Protein AF-A0A3N5WDK5-F1 (afdb_monomer)

Mean predicted aligned error: 3.32 Å

Structure (mmCIF, N/CA/C/O backbone):
data_AF-A0A3N5WDK5-F1
#
_entry.id   AF-A0A3N5WDK5-F1
#
loop_
_atom_site.group_PDB
_atom_site.id
_atom_site.type_symbol
_atom_site.label_atom_id
_atom_site.label_alt_id
_atom_site.label_comp_id
_atom_site.label_asym_id
_atom_site.label_entity_id
_atom_site.label_seq_id
_atom_site.pdbx_PDB_ins_code
_atom_site.Cartn_x
_atom_site.Cartn_y
_atom_si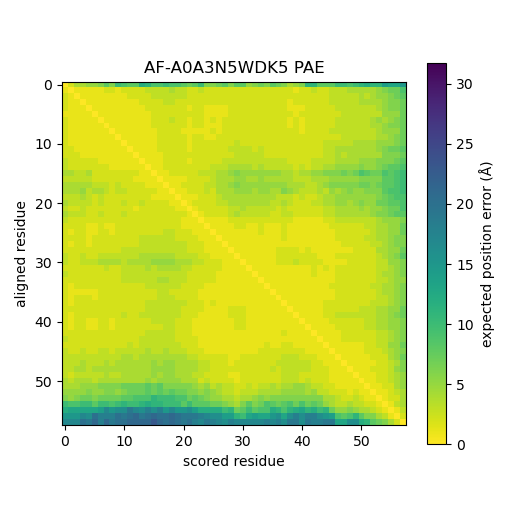te.Cartn_z
_atom_site.occupancy
_atom_site.B_iso_or_equiv
_atom_site.auth_seq_id
_atom_site.auth_comp_id
_atom_site.auth_asym_id
_atom_site.auth_atom_id
_atom_site.pdbx_PDB_model_num
ATOM 1 N N . TYR A 1 1 ? 5.916 -8.604 4.085 1.00 83.25 1 TYR A N 1
ATOM 2 C CA . TYR A 1 1 ? 6.026 -7.243 4.663 1.00 83.25 1 TYR A CA 1
ATOM 3 C C . TYR A 1 1 ? 4.669 -6.538 4.667 1.00 83.25 1 TYR A C 1
ATOM 5 O O . TYR A 1 1 ? 4.248 -6.121 5.740 1.00 83.25 1 TYR A O 1
ATOM 13 N N . PHE A 1 2 ? 3.947 -6.494 3.539 1.00 95.44 2 PHE A N 1
ATOM 14 C CA . PHE A 1 2 ? 2.647 -5.813 3.412 1.00 95.44 2 PHE A CA 1
ATOM 15 C C . PHE A 1 2 ? 1.581 -6.241 4.428 1.00 95.44 2 PHE A C 1
ATOM 17 O O . PHE A 1 2 ? 1.007 -5.381 5.089 1.00 95.44 2 PHE A O 1
ATOM 24 N N . GLN A 1 3 ? 1.429 -7.543 4.684 1.00 96.19 3 GLN A N 1
ATOM 25 C CA . GLN A 1 3 ? 0.507 -8.043 5.710 1.00 96.19 3 GLN A CA 1
ATOM 26 C C . GLN A 1 3 ? 0.724 -7.399 7.096 1.00 96.19 3 GLN A C 1
ATOM 28 O O . GLN A 1 3 ? -0.234 -7.040 7.778 1.00 96.19 3 GLN A O 1
ATOM 33 N N . LYS A 1 4 ? 1.983 -7.207 7.524 1.00 96.75 4 LYS A N 1
ATOM 34 C CA . LYS A 1 4 ? 2.292 -6.572 8.820 1.00 96.75 4 LYS A CA 1
ATOM 35 C C . LYS A 1 4 ? 1.890 -5.097 8.832 1.00 96.75 4 LYS A C 1
ATOM 37 O O . LYS A 1 4 ? 1.414 -4.612 9.854 1.00 96.75 4 LYS A O 1
ATOM 42 N N . LEU A 1 5 ? 2.068 -4.400 7.709 1.00 96.69 5 LEU A N 1
ATOM 43 C CA . LEU A 1 5 ? 1.691 -2.996 7.574 1.00 96.69 5 LEU A CA 1
ATOM 44 C C . LEU A 1 5 ? 0.166 -2.824 7.582 1.00 96.69 5 LEU A C 1
ATOM 46 O O . LEU A 1 5 ? -0.330 -1.961 8.304 1.00 96.69 5 LEU A O 1
ATOM 50 N N . ARG A 1 6 ? -0.577 -3.696 6.884 1.00 96.69 6 ARG A N 1
ATOM 51 C CA . ARG A 1 6 ? -2.043 -3.749 6.974 1.00 96.69 6 ARG A CA 1
ATOM 52 C C . ARG A 1 6 ? -2.499 -3.967 8.415 1.00 96.69 6 ARG A C 1
ATOM 54 O O . ARG A 1 6 ? -3.291 -3.181 8.924 1.00 96.69 6 ARG A O 1
ATOM 61 N N . SER A 1 7 ? -1.947 -4.966 9.104 1.00 96.75 7 SER A N 1
ATOM 62 C CA . SER A 1 7 ? -2.288 -5.234 10.508 1.00 96.75 7 SER A CA 1
ATOM 63 C C . SER A 1 7 ? -1.999 -4.041 11.425 1.00 96.75 7 SER A C 1
ATOM 65 O O . SER A 1 7 ? -2.776 -3.768 12.340 1.00 96.75 7 SER A O 1
ATOM 67 N N . LEU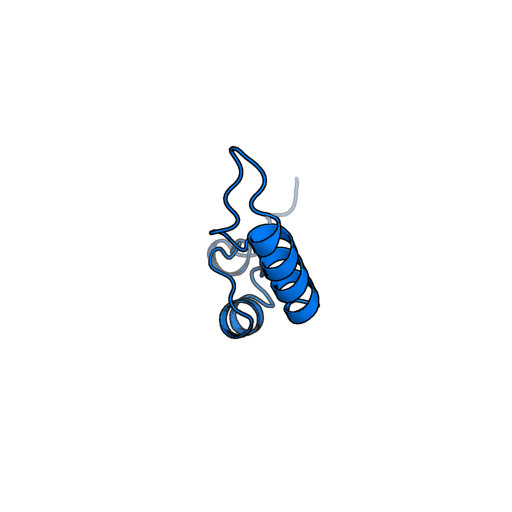 A 1 8 ? -0.909 -3.304 11.182 1.00 96.38 8 LEU A N 1
ATOM 68 C CA . LEU A 1 8 ? -0.593 -2.085 11.927 1.00 96.38 8 LEU A CA 1
ATOM 69 C C . LEU A 1 8 ? -1.610 -0.971 11.650 1.00 96.38 8 LEU A C 1
ATOM 71 O O . LEU A 1 8 ? -2.094 -0.353 12.597 1.00 96.38 8 LEU A O 1
ATOM 75 N N . ARG A 1 9 ? -1.968 -0.741 10.381 1.00 96.44 9 ARG A N 1
ATOM 76 C CA . ARG A 1 9 ? -3.026 0.204 9.998 1.00 96.44 9 ARG A CA 1
ATOM 77 C C . ARG A 1 9 ? -4.329 -0.141 10.708 1.00 96.44 9 ARG A C 1
ATOM 79 O O . ARG A 1 9 ? -4.917 0.730 11.343 1.00 96.44 9 ARG A O 1
ATOM 86 N N . ASP A 1 10 ? -4.745 -1.406 10.657 1.00 96.00 10 ASP A N 1
ATOM 87 C CA . ASP A 1 10 ? -5.994 -1.883 11.260 1.00 96.00 10 ASP A CA 1
ATOM 88 C C . ASP A 1 10 ? -5.982 -1.708 12.791 1.00 96.00 10 ASP A C 1
ATOM 90 O O . ASP A 1 10 ? -6.987 -1.332 13.398 1.00 96.00 10 ASP A O 1
ATOM 94 N N . LEU A 1 11 ? -4.832 -1.943 13.434 1.00 96.62 11 LEU A N 1
ATOM 95 C CA . LEU A 1 11 ? -4.645 -1.704 14.866 1.00 96.62 11 LEU A CA 1
ATOM 96 C C . LEU A 1 11 ? -4.778 -0.217 15.217 1.00 96.62 11 LEU A C 1
ATOM 98 O O . LEU A 1 11 ? -5.420 0.120 16.211 1.00 96.62 11 LEU A O 1
ATOM 102 N N . LEU A 1 12 ? -4.171 0.670 14.428 1.00 95.75 12 LEU A N 1
ATOM 103 C CA . LEU A 1 12 ? -4.230 2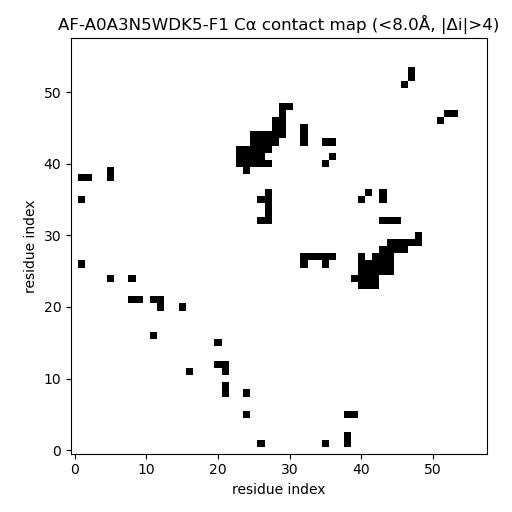.114 14.655 1.00 95.75 12 LEU A CA 1
ATOM 104 C C . LEU A 1 12 ? -5.632 2.670 14.394 1.00 95.75 12 LEU A C 1
ATOM 106 O O . LEU A 1 12 ? -6.122 3.458 15.201 1.00 95.75 12 LEU A O 1
ATOM 110 N N . ALA A 1 13 ? -6.319 2.189 13.355 1.00 95.81 13 ALA A N 1
ATOM 111 C CA . ALA A 1 13 ? -7.708 2.543 13.068 1.00 95.81 13 ALA A CA 1
ATOM 112 C C . ALA A 1 13 ? -8.625 2.247 14.270 1.00 95.81 13 ALA A C 1
ATOM 114 O O . ALA A 1 13 ? -9.456 3.071 14.658 1.00 95.81 13 ALA A O 1
ATOM 115 N N . LYS A 1 14 ? -8.415 1.104 14.940 1.00 97.06 14 LYS A N 1
ATOM 116 C CA . LYS A 1 14 ? -9.169 0.713 16.144 1.00 97.06 14 LYS A CA 1
ATOM 117 C C . LYS A 1 14 ? -8.948 1.633 17.343 1.00 97.06 14 LYS A C 1
ATOM 119 O O . LYS A 1 14 ? -9.809 1.677 18.218 1.00 97.06 14 LYS A O 1
ATOM 124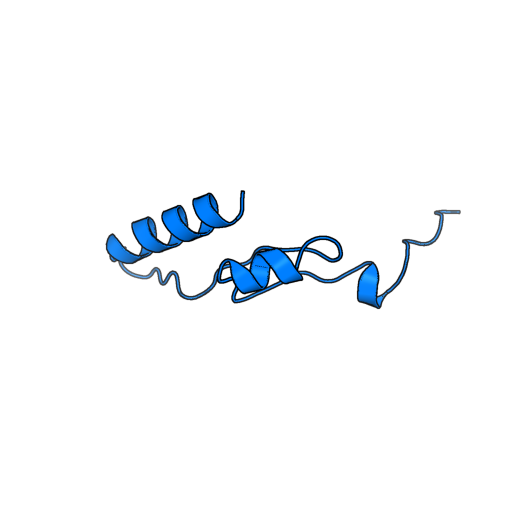 N N . ARG A 1 15 ? -7.835 2.373 17.401 1.00 96.94 15 ARG A N 1
ATOM 125 C CA . ARG A 1 15 ? -7.566 3.313 18.501 1.00 96.94 15 ARG A CA 1
ATOM 126 C C . ARG A 1 15 ? -8.431 4.570 18.446 1.00 96.94 15 ARG A C 1
ATOM 128 O O . ARG A 1 15 ? -8.485 5.265 19.454 1.00 96.94 15 ARG A O 1
ATOM 135 N N . LYS A 1 16 ? -9.101 4.847 17.316 1.00 94.69 16 LYS A N 1
ATOM 136 C CA . LYS A 1 16 ? -10.008 5.997 17.138 1.00 94.69 16 LYS A CA 1
ATOM 137 C C . LYS A 1 16 ? -9.389 7.309 17.640 1.00 94.69 16 LYS A C 1
ATOM 139 O O . LYS A 1 16 ? -9.996 8.033 18.426 1.00 94.69 16 LYS A O 1
ATOM 144 N N . ILE A 1 17 ? -8.149 7.575 17.226 1.00 96.38 17 ILE A N 1
ATOM 145 C CA . ILE A 1 17 ? -7.417 8.772 17.652 1.00 96.38 17 ILE A CA 1
ATOM 146 C C . ILE A 1 17 ? -8.168 10.008 17.122 1.00 96.38 17 ILE A C 1
ATOM 148 O O . ILE A 1 17 ? -8.423 10.076 15.918 1.00 96.38 17 ILE A O 1
ATOM 152 N N . PRO A 1 18 ? -8.539 10.979 17.979 1.00 97.12 18 PRO A N 1
ATOM 153 C CA . PRO A 1 18 ? -9.274 12.162 17.542 1.00 97.12 18 PRO A CA 1
ATOM 154 C C . PRO A 1 18 ? -8.544 12.914 16.426 1.00 97.12 18 PRO A C 1
ATOM 156 O O . PRO A 1 18 ? -7.354 13.197 16.538 1.00 97.12 18 PRO A O 1
ATOM 159 N N . GLY A 1 19 ? -9.267 13.234 15.351 1.00 96.50 19 GLY A N 1
ATOM 160 C CA . GLY A 1 19 ? -8.721 13.957 14.198 1.00 96.50 19 GLY A CA 1
ATOM 161 C C . GLY A 1 19 ? -7.851 13.123 13.249 1.00 96.50 19 GLY A C 1
ATOM 162 O O . GLY A 1 19 ? -7.290 13.691 12.318 1.00 96.50 19 GLY A O 1
ATOM 163 N N . ILE A 1 20 ? -7.738 11.804 13.448 1.00 96.00 20 ILE A N 1
ATOM 164 C CA . ILE A 1 20 ? -6.972 10.910 12.568 1.00 96.00 20 ILE A CA 1
ATOM 165 C C . ILE A 1 20 ? -7.899 9.851 11.968 1.00 96.00 20 ILE A C 1
ATOM 167 O O . ILE A 1 20 ? -8.578 9.129 12.701 1.00 96.00 20 ILE A O 1
ATOM 171 N N . SER A 1 21 ? -7.870 9.709 10.641 1.00 94.44 21 SER A N 1
ATOM 172 C CA . SER A 1 21 ? -8.433 8.558 9.933 1.00 94.44 21 SER A CA 1
ATOM 173 C C . SER A 1 21 ? -7.319 7.720 9.302 1.00 94.44 21 SER A C 1
ATOM 175 O O . SER A 1 21 ? -6.246 8.221 8.968 1.00 94.44 21 SER A O 1
ATOM 177 N N . MET A 1 22 ? -7.551 6.413 9.200 1.00 95.75 22 MET A N 1
ATOM 178 C CA . MET A 1 22 ? -6.593 5.4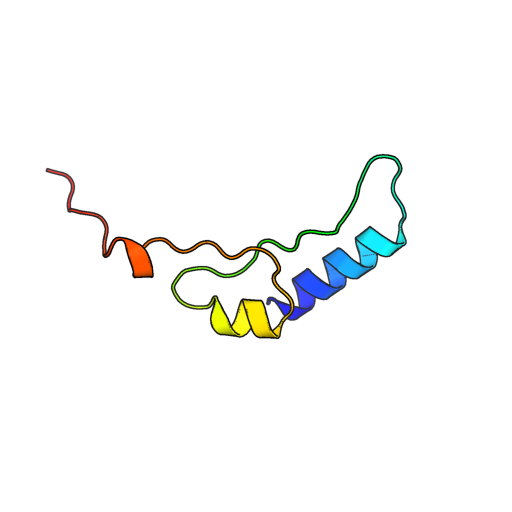40 8.661 1.00 95.75 22 MET A CA 1
ATOM 179 C C . MET A 1 22 ? -7.172 4.788 7.401 1.00 95.75 22 MET A C 1
ATOM 181 O O . MET A 1 22 ? -7.089 3.574 7.218 1.00 95.75 22 MET A O 1
ATOM 185 N N . ASP A 1 23 ? -7.828 5.587 6.566 1.00 94.56 23 ASP A N 1
ATOM 186 C CA . ASP A 1 23 ? -8.567 5.087 5.403 1.00 94.56 23 ASP A CA 1
ATOM 187 C C . ASP A 1 23 ? -7.611 4.663 4.283 1.00 94.56 23 ASP A C 1
ATOM 189 O O . ASP A 1 23 ? -7.840 3.661 3.607 1.00 94.56 23 ASP A O 1
ATOM 193 N N . GLU A 1 24 ? -6.480 5.363 4.171 1.00 96.69 24 GLU A N 1
ATOM 194 C CA . GLU A 1 24 ? -5.457 5.103 3.166 1.00 96.69 24 GLU A CA 1
ATOM 195 C C . GLU A 1 24 ? -4.341 4.177 3.673 1.00 96.69 24 GLU A C 1
ATOM 197 O O . GLU A 1 24 ? -3.800 4.333 4.772 1.00 96.69 24 GLU A O 1
ATOM 202 N N . LEU A 1 25 ? -3.932 3.238 2.821 1.00 97.56 25 LEU A N 1
ATOM 203 C CA . LEU A 1 25 ? -2.791 2.352 3.000 1.00 97.56 25 LEU A CA 1
ATOM 204 C C . LEU A 1 25 ? -1.857 2.474 1.792 1.00 97.56 25 LEU A C 1
ATOM 206 O O . LEU A 1 25 ? -1.986 1.753 0.801 1.00 97.56 25 LEU A O 1
ATOM 210 N N . SER A 1 26 ? -0.905 3.408 1.888 1.00 97.69 26 SER A N 1
ATOM 211 C CA . SER A 1 26 ? 0.074 3.664 0.830 1.00 97.69 26 SER A CA 1
ATOM 212 C C . SER A 1 26 ? 1.224 2.656 0.869 1.00 97.69 26 SER A C 1
ATOM 214 O O . SER A 1 26 ? 2.199 2.823 1.609 1.00 97.69 26 SER A O 1
ATOM 216 N N . MET A 1 27 ? 1.172 1.622 0.034 1.00 97.94 27 MET A N 1
ATOM 217 C CA . MET A 1 27 ? 2.232 0.617 -0.084 1.00 97.94 27 MET A CA 1
ATOM 218 C C . MET A 1 27 ? 2.284 0.015 -1.490 1.00 97.94 27 MET A C 1
ATOM 220 O O . MET A 1 27 ? 1.314 0.083 -2.228 1.00 97.94 27 MET A O 1
ATOM 224 N N . GLY A 1 28 ? 3.432 -0.549 -1.862 1.00 97.81 28 GLY A N 1
ATOM 225 C CA . GLY A 1 28 ? 3.683 -1.018 -3.224 1.00 97.81 28 GLY A CA 1
ATOM 226 C C . GLY A 1 28 ? 4.325 0.044 -4.121 1.00 97.81 28 GLY A C 1
ATOM 227 O O . GLY A 1 28 ? 4.035 1.244 -4.050 1.00 97.81 28 GLY A O 1
ATOM 228 N N . MET A 1 29 ? 5.247 -0.420 -4.948 1.00 97.75 29 MET A N 1
ATOM 229 C CA . MET A 1 29 ? 5.995 0.310 -5.957 1.00 97.75 29 MET A CA 1
ATOM 230 C C . MET A 1 29 ? 5.972 -0.467 -7.279 1.00 97.75 29 MET A C 1
ATOM 232 O O . MET A 1 29 ? 5.411 -1.553 -7.371 1.00 97.75 29 MET A O 1
ATOM 236 N N . SER A 1 30 ? 6.622 0.071 -8.314 1.00 97.38 30 SER A N 1
ATOM 237 C CA . SER A 1 30 ? 6.625 -0.507 -9.671 1.00 97.38 30 SER A CA 1
ATOM 238 C C . SER A 1 30 ? 6.917 -2.018 -9.762 1.00 97.38 30 SER A C 1
ATOM 240 O O . SER A 1 30 ? 6.490 -2.629 -10.729 1.00 97.38 30 SER A O 1
ATOM 242 N N . GLY A 1 31 ? 7.652 -2.609 -8.811 1.00 96.88 31 GLY A N 1
ATOM 243 C CA . GLY A 1 31 ? 8.024 -4.031 -8.836 1.00 96.88 31 GLY A CA 1
ATOM 244 C C . GLY A 1 31 ? 7.195 -4.958 -7.940 1.00 96.88 31 GLY A C 1
ATOM 245 O O . GLY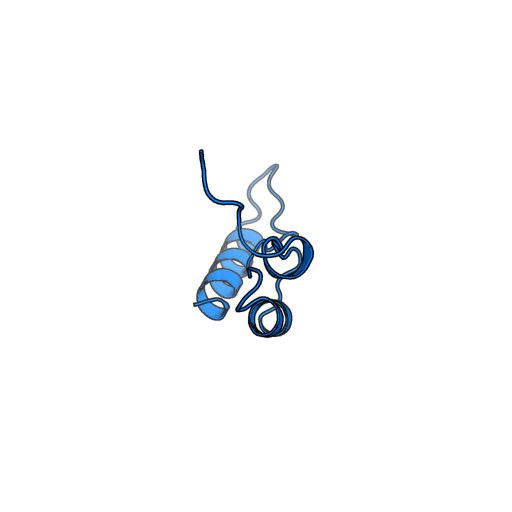 A 1 31 ? 7.418 -6.161 -7.974 1.00 96.88 31 GLY A O 1
ATOM 246 N N . ASP A 1 32 ? 6.293 -4.428 -7.112 1.00 97.31 32 ASP A N 1
ATOM 247 C CA . ASP A 1 32 ? 5.573 -5.213 -6.094 1.00 97.31 32 ASP A CA 1
ATOM 248 C C . ASP A 1 32 ? 4.137 -4.716 -5.828 1.00 97.31 32 ASP A C 1
ATOM 250 O O . ASP A 1 32 ? 3.508 -5.112 -4.843 1.00 97.31 32 ASP A O 1
ATOM 254 N N . PHE A 1 33 ? 3.598 -3.855 -6.698 1.00 97.00 33 PHE A N 1
ATOM 255 C CA . PHE A 1 33 ? 2.275 -3.259 -6.506 1.00 97.00 33 PHE A CA 1
ATOM 256 C C . PHE A 1 33 ? 1.129 -4.276 -6.579 1.00 97.00 33 PHE A C 1
ATOM 258 O O . PHE A 1 33 ? 0.140 -4.084 -5.883 1.00 97.00 33 PHE A O 1
ATOM 265 N N . GLU A 1 34 ? 1.247 -5.353 -7.361 1.00 97.56 34 GLU A N 1
ATOM 266 C CA . GLU A 1 34 ? 0.204 -6.388 -7.462 1.00 97.56 34 GLU A CA 1
ATOM 267 C C . GLU A 1 34 ? -0.023 -7.067 -6.106 1.00 97.56 34 GLU A C 1
ATOM 269 O O . GLU A 1 34 ? -1.127 -7.042 -5.567 1.00 97.56 34 GLU A O 1
ATOM 274 N N . VAL A 1 35 ? 1.059 -7.542 -5.482 1.00 97.31 35 VAL A N 1
ATOM 275 C CA . VAL A 1 35 ? 1.019 -8.131 -4.134 1.00 97.31 35 VAL A CA 1
ATOM 276 C C . VAL A 1 35 ? 0.561 -7.100 -3.098 1.00 97.31 35 VAL A C 1
ATOM 278 O O . VAL A 1 35 ? -0.154 -7.430 -2.155 1.00 97.31 35 VAL A O 1
ATOM 281 N N . ALA A 1 36 ? 0.951 -5.830 -3.249 1.00 97.75 36 ALA A N 1
ATOM 282 C CA . ALA A 1 36 ? 0.480 -4.769 -2.364 1.00 97.75 36 ALA A CA 1
ATOM 283 C C . ALA A 1 36 ? -1.045 -4.572 -2.454 1.00 97.75 36 ALA A C 1
ATOM 285 O O . ALA A 1 36 ? -1.689 -4.385 -1.422 1.00 97.75 36 ALA A O 1
ATOM 286 N N . VAL A 1 37 ? -1.624 -4.639 -3.657 1.00 97.19 37 VAL A N 1
ATOM 287 C CA . VAL A 1 37 ? -3.076 -4.552 -3.881 1.00 97.19 37 VAL A CA 1
ATOM 288 C C . VAL A 1 37 ? -3.794 -5.759 -3.276 1.00 97.19 37 VAL A C 1
ATOM 290 O O . VAL A 1 37 ? -4.771 -5.569 -2.554 1.00 97.19 37 VAL A O 1
ATOM 293 N N . GLU A 1 38 ? -3.285 -6.977 -3.481 1.00 97.31 38 GLU A N 1
ATOM 294 C CA . GLU A 1 38 ? -3.827 -8.198 -2.856 1.00 97.31 38 GLU A CA 1
ATOM 295 C C . GLU A 1 38 ? -3.830 -8.112 -1.321 1.00 97.31 38 GLU A C 1
ATOM 297 O O . GLU A 1 38 ? -4.758 -8.566 -0.653 1.00 97.31 38 GLU A O 1
ATOM 302 N N . GLU A 1 39 ? -2.818 -7.456 -0.753 1.00 96.94 39 GLU A N 1
ATOM 303 C CA . GLU A 1 39 ? -2.683 -7.214 0.685 1.00 96.94 39 GLU A CA 1
ATOM 304 C C . GLU A 1 39 ? -3.417 -5.951 1.171 1.00 96.94 39 GLU A C 1
ATOM 306 O O . GLU A 1 39 ? -3.259 -5.551 2.326 1.00 96.94 39 GLU A O 1
ATOM 311 N N . GLY A 1 40 ? -4.244 -5.327 0.327 1.00 96.25 40 GLY A N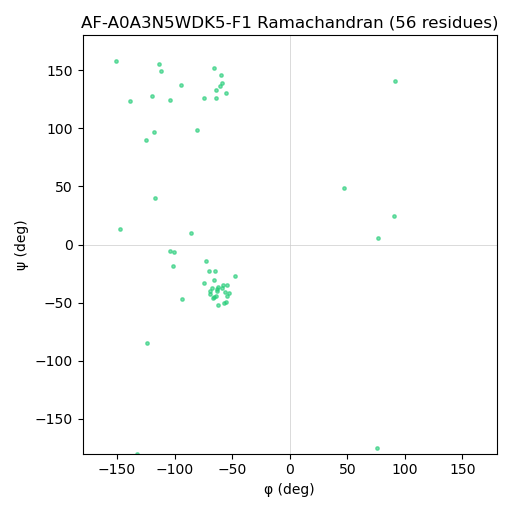 1
ATOM 312 C CA . GLY A 1 40 ? -5.172 -4.260 0.707 1.00 96.25 40 GLY A CA 1
ATOM 313 C C . GLY A 1 40 ? -4.626 -2.834 0.611 1.00 96.25 40 GLY A C 1
ATOM 314 O O . GLY A 1 40 ? -5.117 -1.959 1.329 1.00 96.25 40 GLY A O 1
ATOM 315 N N . ALA A 1 41 ? -3.617 -2.580 -0.226 1.00 97.88 41 ALA A N 1
ATOM 316 C CA . ALA A 1 41 ? -3.190 -1.218 -0.542 1.00 97.88 41 ALA A CA 1
ATOM 317 C C . ALA A 1 41 ? -4.331 -0.428 -1.200 1.00 97.88 41 ALA A C 1
ATOM 319 O O . ALA A 1 41 ? -4.996 -0.920 -2.109 1.00 97.88 41 ALA A O 1
ATOM 320 N N . THR A 1 42 ? -4.519 0.818 -0.773 1.00 98.00 42 THR A N 1
ATOM 321 C CA . THR A 1 42 ? -5.455 1.765 -1.410 1.00 98.00 42 THR A CA 1
ATOM 322 C C . THR A 1 42 ? -4.725 2.763 -2.306 1.00 98.00 42 THR A C 1
ATOM 324 O O . THR A 1 42 ? -5.323 3.361 -3.195 1.00 98.00 42 THR A O 1
ATOM 327 N N . LEU A 1 43 ? -3.409 2.908 -2.106 1.00 98.12 43 LEU A N 1
ATOM 328 C CA . LEU A 1 43 ? -2.546 3.793 -2.873 1.00 98.12 43 LEU A CA 1
ATOM 329 C C . LEU A 1 43 ? -1.211 3.101 -3.176 1.00 98.12 43 LEU A C 1
ATOM 331 O O . LEU A 1 43 ? -0.476 2.721 -2.264 1.00 98.12 43 LEU A O 1
ATOM 335 N N . VAL A 1 44 ? -0.863 3.006 -4.459 1.00 98.00 44 VAL A N 1
ATOM 336 C CA . VAL A 1 44 ? 0.416 2.460 -4.947 1.00 98.00 44 VAL A CA 1
ATOM 337 C C . VAL A 1 44 ? 1.256 3.558 -5.602 1.00 98.00 44 VAL A C 1
ATOM 339 O O . VAL A 1 44 ? 0.727 4.568 -6.066 1.00 98.00 44 VAL A O 1
ATOM 342 N N . ARG A 1 45 ? 2.582 3.385 -5.644 1.00 98.00 45 ARG A N 1
ATOM 343 C CA . ARG A 1 45 ? 3.515 4.402 -6.165 1.00 98.00 45 ARG A CA 1
ATOM 344 C C . ARG A 1 45 ? 4.270 3.880 -7.381 1.00 98.00 45 ARG A C 1
ATOM 346 O O . ARG A 1 45 ? 5.284 3.198 -7.246 1.00 98.00 45 ARG A O 1
ATOM 353 N N . ILE A 1 46 ? 3.800 4.215 -8.577 1.00 97.38 46 ILE A N 1
ATOM 354 C CA . ILE A 1 46 ? 4.371 3.692 -9.821 1.00 97.38 46 ILE A CA 1
ATOM 355 C C . ILE A 1 46 ? 5.227 4.758 -10.506 1.00 97.38 46 ILE A C 1
ATOM 357 O O . ILE A 1 46 ? 4.773 5.864 -10.776 1.00 97.38 46 ILE A O 1
ATOM 361 N N . GLY A 1 47 ? 6.489 4.412 -10.760 1.00 96.31 47 GLY A N 1
ATOM 362 C CA . GLY A 1 47 ? 7.481 5.288 -11.378 1.00 96.31 47 GLY A CA 1
ATOM 363 C C . GLY A 1 47 ? 8.062 4.630 -12.618 1.00 96.31 47 GLY A C 1
ATOM 364 O O . GLY A 1 47 ? 7.567 4.842 -13.716 1.00 96.31 47 GLY A O 1
ATOM 365 N N . THR A 1 48 ? 9.082 3.788 -12.439 1.00 96.44 48 THR A N 1
ATOM 366 C CA . THR A 1 48 ? 9.793 3.104 -13.533 1.00 96.44 48 THR A CA 1
ATOM 367 C C . THR A 1 48 ? 8.883 2.312 -14.470 1.00 96.44 48 THR A C 1
ATOM 369 O O . THR A 1 48 ? 9.143 2.302 -15.666 1.00 96.44 48 THR A O 1
ATOM 372 N N . ALA A 1 49 ? 7.805 1.694 -13.980 1.00 94.44 49 ALA A N 1
ATOM 373 C CA . ALA A 1 49 ? 6.880 0.981 -14.867 1.00 94.44 49 ALA A CA 1
ATOM 374 C C . ALA A 1 49 ? 6.057 1.918 -15.778 1.00 94.44 49 ALA A C 1
ATOM 37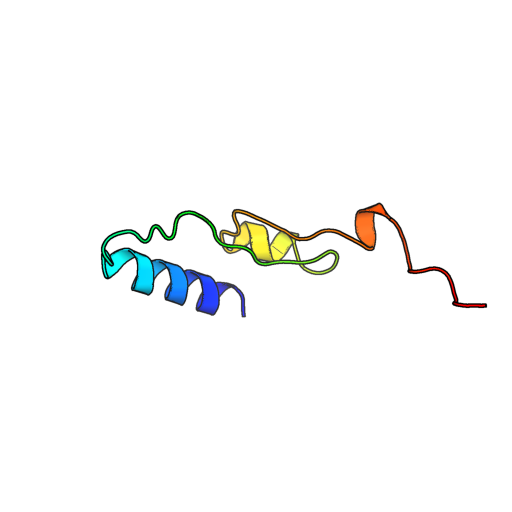6 O O . ALA A 1 49 ? 5.608 1.483 -16.831 1.00 94.44 49 ALA A O 1
ATOM 377 N N . ILE A 1 50 ? 5.890 3.195 -15.407 1.00 96.75 50 ILE A N 1
ATOM 378 C CA . ILE A 1 50 ? 5.228 4.214 -16.242 1.00 96.75 50 ILE A CA 1
ATOM 379 C C . ILE A 1 50 ? 6.253 4.987 -17.081 1.00 96.75 50 ILE A C 1
ATOM 381 O O . ILE A 1 50 ? 6.053 5.193 -18.272 1.00 96.75 50 ILE A O 1
ATOM 385 N N . PHE A 1 51 ? 7.349 5.434 -16.463 1.00 96.75 51 PHE A N 1
ATOM 386 C CA . PHE A 1 51 ? 8.287 6.399 -17.050 1.00 96.75 51 PHE A CA 1
ATOM 387 C C . PHE A 1 51 ? 9.601 5.785 -17.553 1.00 96.75 51 PHE A C 1
ATOM 389 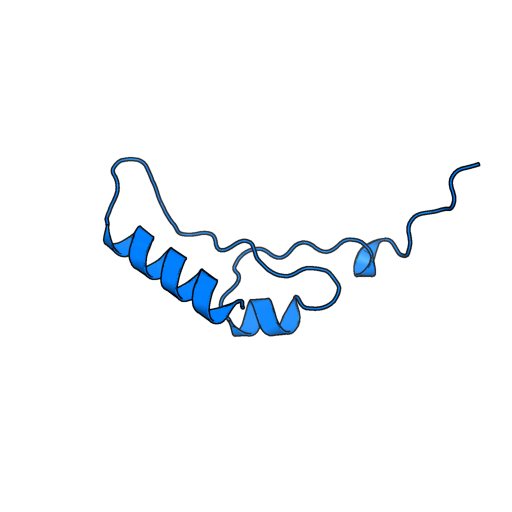O O . PHE A 1 51 ? 10.422 6.494 -18.128 1.00 96.75 51 PHE A O 1
ATOM 396 N N . GLY A 1 52 ? 9.832 4.490 -17.332 1.00 94.56 52 GLY A N 1
ATOM 397 C CA . GLY A 1 52 ? 11.101 3.836 -17.648 1.00 94.56 52 GLY A CA 1
ATOM 398 C C . GLY A 1 52 ? 12.233 4.156 -16.655 1.00 94.56 52 GLY A C 1
ATOM 399 O O . GLY A 1 52 ? 12.013 4.766 -15.599 1.00 94.56 52 GLY A O 1
ATOM 400 N N . PRO A 1 53 ? 13.464 3.684 -16.930 1.00 94.38 53 PRO A N 1
ATOM 401 C CA . PRO A 1 53 ? 14.625 3.953 -16.087 1.00 94.38 53 PRO A CA 1
ATOM 402 C C . PRO A 1 53 ? 14.986 5.442 -16.100 1.00 94.38 53 PRO A C 1
ATOM 404 O O . PRO A 1 53 ? 14.769 6.153 -17.079 1.00 94.38 53 PRO A O 1
ATOM 407 N N . ARG A 1 54 ? 15.585 5.921 -15.005 1.00 92.44 54 ARG A N 1
ATOM 408 C CA . ARG A 1 54 ? 16.070 7.303 -14.932 1.00 92.44 54 ARG A CA 1
ATOM 409 C C . ARG A 1 54 ? 17.191 7.507 -15.968 1.00 92.44 54 ARG A C 1
ATOM 411 O O . ARG A 1 54 ? 18.114 6.691 -15.983 1.00 92.44 54 ARG A O 1
ATOM 418 N N . PRO A 1 55 ? 17.165 8.586 -16.773 1.00 91.81 55 PRO A N 1
ATOM 419 C CA . PRO A 1 55 ? 18.263 8.893 -17.683 1.00 91.81 55 PRO A CA 1
ATOM 420 C C . PRO A 1 55 ? 19.569 9.100 -16.908 1.00 91.81 55 PRO A C 1
ATOM 422 O O . PRO A 1 55 ? 19.564 9.608 -15.780 1.00 91.81 55 PRO A O 1
ATOM 425 N N . ALA A 1 56 ? 20.686 8.691 -17.513 1.00 89.81 56 ALA A N 1
ATOM 426 C CA . ALA A 1 56 ? 22.008 8.935 -16.954 1.00 89.81 56 ALA A CA 1
ATOM 427 C C . ALA A 1 56 ? 22.218 10.445 -16.780 1.00 89.81 56 ALA A C 1
ATOM 429 O O . ALA A 1 56 ? 21.816 11.242 -17.629 1.00 89.81 56 ALA A O 1
ATOM 430 N N . LYS A 1 57 ? 22.826 10.842 -15.661 1.00 85.00 57 LYS A N 1
ATOM 431 C CA . LYS A 1 57 ? 23.244 12.231 -15.481 1.00 85.00 57 LYS A CA 1
ATOM 432 C C . LYS A 1 57 ? 24.482 12.458 -16.351 1.00 85.00 57 LYS A C 1
ATOM 434 O O . LYS A 1 57 ? 25.424 11.674 -16.247 1.00 85.00 57 LYS A O 1
ATOM 439 N N . HIS A 1 58 ? 24.426 13.471 -17.210 1.00 71.62 58 HIS A N 1
ATOM 440 C CA . HIS A 1 58 ? 25.592 14.003 -17.913 1.00 71.62 58 HIS A CA 1
ATOM 441 C C . HIS A 1 58 ? 26.463 14.821 -16.961 1.00 71.62 58 HIS A C 1
ATOM 443 O O . HIS A 1 58 ? 25.885 15.440 -16.035 1.00 71.62 58 HIS A O 1
#

Nearest PDB structures (foldseek):
  7ygf-assembly3_C  TM=9.156E-01  e=2.018E-03  Fusobacterium nucleatum subsp. nucleatum ATCC 25586
  3sy1-assembly1_A  TM=6.862E-01  e=3.308E-03  Escherichia coli K-12
  7uau-assembly1_A  TM=6.804E-01  e=3.549E-03  Escherichia coli
  1w8g-assembly1_A  TM=6.828E-01  e=3.809E-03  Escherichia coli K-12
  7uat-assembly1_A  TM=6.942E-01  e=6.241E-03  Escherichia coli

Sequence (58 aa):
YFQKLRSLRDLLAKRKIPGISMDELSMGMSGDFEVAVEEGATLVRIGTAIFGPRPAKH

Radius of gyration: 15.03 Å; Cα contacts (8 Å, |Δi|>4): 63; chains: 1; bounding box: 36×22×36 Å

Solvent-accessible surface area (backbone atoms only — not comparable to full-atom values): 3625 Å² total; per-residue (Å²): 112,56,62,62,53,45,52,49,45,57,56,54,48,73,63,63,49,87,99,59,83,62,85,73,37,80,41,38,34,61,89,46,35,67,64,22,44,78,49,61,35,72,38,67,52,73,46,52,77,78,71,45,78,81,77,82,84,128

Secondary structure (DSSP, 8-state):
-HHHHHHHHHHHHHT--TT------EEEETTTHHHHHHTT-SEEE-SHHHH-SPPPP-

pLDDT: mean 95.52, std 4.17, range [71.62, 98.12]

Foldseek 3Di:
DLLVQLVVLVVVCVVCPPPDHSPADEDEEQPCVVVNVVSPHPHYHYDCNVPNDDDDDD